Protein AF-A0A7J7RY32-F1 (afdb_monomer)

Sequence (149 aa):
MVEHCLHMFDRMVIYFFIAASYAPWLNLRELGPWASHMRWLVWIMASVGTVYVFFFHERYKLVELLCYVFMGFFPALVILSMPNTEGIWELVAGGAFYCLGTVFFKSDGKIPFAHAIWHLFVAFGAGTHYYAIWRYLYLPSTLQAKVSK

InterPro domains:
  IPR004254 AdipoR/Haemolysin-III-related [PF03006] (2-130)
  IPR004254 AdipoR/Haemolysin-III-related [PTHR20855] (3-137)

Radius of gyration: 16.8 Å; Cα contacts (8 Å, |Δi|>4): 122; chains: 1; bounding box: 50×31×43 Å

Secondary structure (DSSP, 8-state):
-HHHHHHHHHHHHHHHHHHHHHHHHHHHS---HHHHHHHHHHHHHHHHHHHHHHHHTTTTHHHHHHHHHHHHHHHHHHHHT-S--TTHHHHHHHHHHHHHHHHHHHTTTTSTTHHHHHHHHHHHHHHHHHHHHIIIIIS-HHHHHHH--

Foldseek 3Di:
DVVLVVVLVVLLVLLVVLLVLCQLLLPQDPQDPVSVVVNVVSVVLSVVLSVCSVPCVCVDVPVNVVSSVCSNPVSLVSSCPDPDCQLVVLLVVLVVLLVVLVVLVVCVVPDVCSVVSSVVSNVSSVVSSVVSCVQPRPDPPVVNVVVVD

Mean predicted aligned error: 5.56 Å

Structure (mmCIF, N/CA/C/O backbone):
data_AF-A0A7J7RY32-F1
#
_entry.id   AF-A0A7J7RY32-F1
#
loop_
_atom_site.group_PDB
_atom_site.id
_atom_site.type_symbol
_atom_site.label_atom_id
_atom_site.label_alt_id
_atom_site.label_comp_id
_atom_site.label_asym_id
_atom_site.label_entity_id
_atom_site.label_seq_id
_atom_site.pdbx_PDB_ins_code
_atom_site.Cartn_x
_atom_site.Cartn_y
_atom_site.Cartn_z
_atom_site.occupancy
_atom_site.B_iso_or_equiv
_atom_site.auth_seq_id
_atom_site.auth_comp_id
_atom_site.auth_asym_id
_atom_site.auth_atom_id
_atom_site.pdbx_PDB_model_num
ATOM 1 N N . MET A 1 1 ? -27.001 2.914 11.698 1.00 71.19 1 MET A N 1
ATOM 2 C CA . MET A 1 1 ? -26.940 2.279 10.358 1.00 71.19 1 MET A CA 1
ATOM 3 C C . MET A 1 1 ? -25.857 2.917 9.495 1.00 71.19 1 MET A C 1
ATOM 5 O O . MET A 1 1 ? -24.947 2.203 9.109 1.00 71.19 1 MET A O 1
ATOM 9 N N . VAL A 1 2 ? -25.895 4.236 9.257 1.00 82.31 2 VAL A N 1
ATOM 10 C CA . VAL A 1 2 ? -24.910 4.938 8.403 1.00 82.31 2 VAL A CA 1
ATOM 11 C C . VAL A 1 2 ? -23.469 4.806 8.910 1.00 82.31 2 VAL A C 1
ATOM 13 O O . VAL A 1 2 ? -22.600 4.416 8.140 1.00 82.31 2 VAL A O 1
ATOM 16 N N . GLU A 1 3 ? -23.220 5.043 10.201 1.00 80.00 3 GLU A N 1
ATOM 17 C CA . GLU A 1 3 ? -21.873 4.921 10.790 1.00 80.00 3 GLU A CA 1
ATOM 18 C C . GLU A 1 3 ? -21.276 3.523 10.586 1.00 80.00 3 GLU A C 1
ATOM 20 O O . GLU A 1 3 ? -20.129 3.385 10.175 1.00 80.00 3 GLU A O 1
ATOM 25 N N . HIS A 1 4 ? -22.079 2.474 10.780 1.00 80.06 4 HIS A N 1
ATOM 26 C CA . HIS A 1 4 ? -21.634 1.093 10.596 1.00 80.06 4 HIS A CA 1
ATOM 27 C C . HIS A 1 4 ? -21.231 0.798 9.144 1.00 80.06 4 HIS A C 1
ATOM 29 O O . HIS A 1 4 ? -20.208 0.160 8.905 1.00 80.06 4 HIS A O 1
ATOM 35 N N . CYS A 1 5 ? -21.985 1.322 8.171 1.00 83.00 5 CYS A N 1
ATOM 36 C CA . CYS A 1 5 ? -21.633 1.203 6.758 1.00 83.00 5 CYS A CA 1
ATOM 37 C C . CYS A 1 5 ? -20.318 1.925 6.427 1.00 83.00 5 CYS A C 1
ATOM 39 O O . CYS A 1 5 ? -19.519 1.395 5.658 1.00 83.00 5 CYS A O 1
ATOM 41 N N . LEU A 1 6 ? -20.074 3.105 7.011 1.00 86.12 6 LEU A N 1
ATOM 42 C CA . LEU A 1 6 ? -18.834 3.859 6.793 1.00 86.12 6 LEU A CA 1
ATOM 43 C C . LEU A 1 6 ? -17.618 3.131 7.373 1.00 86.12 6 LEU A C 1
ATOM 45 O O . LEU A 1 6 ? -16.609 3.003 6.687 1.00 86.12 6 LEU A O 1
ATOM 49 N N . HIS A 1 7 ? -17.736 2.581 8.583 1.00 83.44 7 HIS A N 1
ATOM 50 C CA . HIS A 1 7 ? -16.678 1.762 9.182 1.00 83.44 7 HIS A CA 1
ATOM 51 C C . HIS A 1 7 ? -16.375 0.500 8.364 1.00 83.44 7 HIS A C 1
ATOM 53 O O . HIS A 1 7 ? -15.217 0.114 8.215 1.00 83.44 7 HIS A O 1
ATOM 59 N N . MET A 1 8 ? -17.404 -0.133 7.800 1.00 85.31 8 MET A N 1
ATOM 60 C CA . MET A 1 8 ? -17.224 -1.286 6.922 1.00 85.31 8 MET A CA 1
ATOM 61 C C . MET A 1 8 ? -16.509 -0.898 5.618 1.00 85.31 8 MET A C 1
ATOM 63 O O . MET A 1 8 ? -15.581 -1.590 5.197 1.00 85.31 8 MET A O 1
ATOM 67 N N . PHE A 1 9 ? -16.912 0.209 4.990 1.00 88.31 9 PHE A N 1
ATOM 68 C CA . PHE A 1 9 ? -16.309 0.682 3.743 1.00 88.31 9 PHE A CA 1
ATOM 69 C C . PHE A 1 9 ? -14.841 1.088 3.927 1.00 88.31 9 PHE A C 1
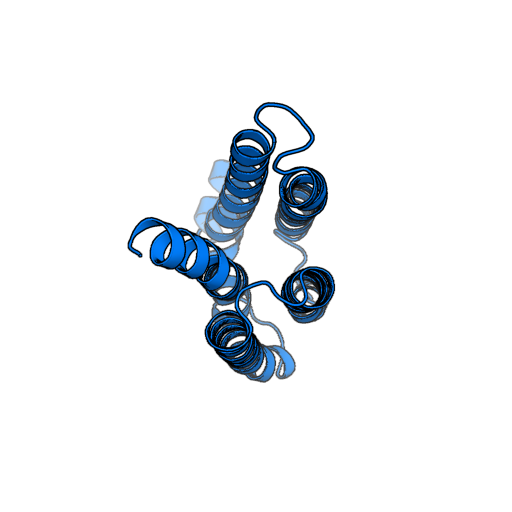ATOM 71 O O . PHE A 1 9 ? -14.002 0.729 3.101 1.00 88.31 9 PHE A O 1
ATOM 78 N N . ASP A 1 10 ? -14.519 1.755 5.038 1.00 87.69 10 ASP A N 1
ATOM 79 C CA . ASP A 1 10 ? -13.146 2.109 5.416 1.00 87.69 10 ASP A CA 1
ATOM 80 C C . ASP A 1 10 ? -12.234 0.874 5.487 1.00 87.69 10 ASP A C 1
ATOM 82 O O . ASP A 1 10 ? -11.107 0.894 5.010 1.00 87.69 10 ASP A O 1
ATOM 86 N N . ARG A 1 11 ? -12.736 -0.266 5.966 1.00 87.19 11 ARG A N 1
ATOM 87 C CA . ARG A 1 11 ? -11.956 -1.515 5.984 1.00 87.19 11 ARG A CA 1
ATOM 88 C C . ARG A 1 11 ? -11.835 -2.163 4.617 1.00 87.19 11 ARG A C 1
ATOM 90 O O . ARG A 1 11 ? -10.764 -2.625 4.231 1.00 87.19 11 ARG A O 1
ATOM 97 N N . MET A 1 12 ? -12.919 -2.170 3.846 1.00 91.50 12 MET A N 1
ATOM 98 C CA . MET A 1 12 ? -12.900 -2.710 2.486 1.00 91.50 12 MET A CA 1
ATOM 99 C C . MET A 1 12 ? -11.892 -1.986 1.596 1.00 91.50 12 MET A C 1
ATOM 101 O O . MET A 1 12 ? -11.215 -2.636 0.798 1.00 91.50 12 MET A O 1
ATOM 105 N N . VAL A 1 13 ? -11.768 -0.662 1.742 1.00 93.38 13 VAL A N 1
ATOM 106 C CA . VAL A 1 13 ? -10.867 0.137 0.908 1.00 93.38 13 VAL A CA 1
ATOM 107 C C . VAL A 1 13 ? -9.399 -0.222 1.132 1.00 93.38 13 VAL A C 1
ATOM 109 O O . VAL A 1 13 ? -8.613 -0.095 0.199 1.00 93.38 13 VAL A O 1
ATOM 112 N N . ILE A 1 14 ? -9.026 -0.754 2.303 1.00 93.19 14 ILE A N 1
ATOM 113 C CA . ILE A 1 14 ? -7.652 -1.192 2.595 1.00 93.19 14 ILE A CA 1
ATOM 114 C C . ILE A 1 14 ? -7.219 -2.300 1.625 1.00 93.19 14 ILE A C 1
ATOM 116 O O . ILE A 1 14 ? -6.111 -2.248 1.093 1.00 93.19 14 ILE A O 1
ATOM 120 N N . TYR A 1 15 ? -8.094 -3.266 1.321 1.00 93.81 15 TYR A N 1
ATOM 121 C CA . TYR A 1 15 ? -7.794 -4.326 0.350 1.00 93.81 15 TYR A CA 1
ATOM 122 C C . TYR A 1 15 ? -7.513 -3.754 -1.044 1.00 93.81 15 TYR A C 1
ATOM 124 O O . TYR A 1 15 ? -6.504 -4.081 -1.672 1.00 93.81 15 TYR A O 1
ATOM 132 N N . PHE A 1 16 ? -8.374 -2.856 -1.519 1.00 95.19 16 PHE A N 1
ATOM 133 C CA . PHE A 1 16 ? -8.191 -2.204 -2.815 1.00 95.19 16 PHE A CA 1
ATOM 134 C C . PHE A 1 16 ? -6.962 -1.299 -2.847 1.00 95.19 16 PHE A C 1
ATOM 136 O O . PHE A 1 16 ? -6.261 -1.254 -3.853 1.00 95.19 16 PHE A O 1
ATOM 143 N N . PHE A 1 17 ? -6.671 -0.618 -1.744 1.00 94.62 17 PHE A N 1
ATOM 144 C CA . PHE A 1 17 ? -5.504 0.235 -1.602 1.00 94.62 17 PHE A CA 1
ATOM 145 C C . PHE A 1 17 ? -4.204 -0.569 -1.702 1.00 94.62 17 PHE A C 1
ATOM 147 O O . PHE A 1 17 ? -3.330 -0.206 -2.484 1.00 94.62 17 PHE A O 1
ATOM 154 N N . ILE A 1 18 ? -4.104 -1.710 -1.009 1.00 94.12 18 ILE A N 1
ATOM 155 C CA . ILE A 1 18 ? -2.953 -2.618 -1.134 1.00 94.12 18 ILE A CA 1
AT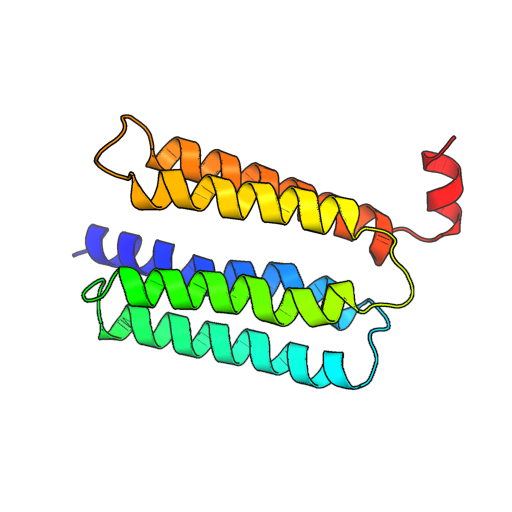OM 156 C C . ILE A 1 18 ? -2.810 -3.096 -2.587 1.00 94.12 18 ILE A C 1
ATOM 158 O O . ILE A 1 18 ? -1.712 -3.062 -3.144 1.00 94.12 18 ILE A O 1
ATOM 162 N N . ALA A 1 19 ? -3.914 -3.495 -3.230 1.00 95.69 19 ALA A N 1
ATOM 163 C CA . ALA A 1 19 ? -3.883 -3.929 -4.625 1.00 95.69 19 ALA A CA 1
ATOM 164 C C . ALA A 1 19 ? -3.394 -2.833 -5.582 1.00 95.69 19 ALA A C 1
ATOM 166 O O . ALA A 1 19 ? -2.539 -3.078 -6.439 1.00 95.69 19 ALA A O 1
ATOM 167 N N . ALA A 1 20 ? -3.911 -1.617 -5.410 1.00 94.38 20 ALA A N 1
ATOM 168 C CA . ALA A 1 20 ? -3.559 -0.462 -6.218 1.00 94.38 20 ALA A CA 1
ATOM 169 C C . ALA A 1 20 ? -2.085 -0.065 -6.054 1.00 94.38 20 ALA A C 1
ATOM 171 O O . ALA A 1 20 ? -1.443 0.260 -7.052 1.00 94.38 20 ALA A O 1
ATOM 172 N N . SER A 1 21 ? -1.517 -0.162 -4.846 1.00 93.88 21 SER A N 1
ATOM 173 C CA . SER A 1 21 ? -0.097 0.127 -4.598 1.00 93.88 21 SER A CA 1
ATOM 174 C C . SER A 1 21 ? 0.847 -0.797 -5.378 1.00 93.88 21 SER A C 1
ATOM 176 O O . SER A 1 21 ? 1.907 -0.359 -5.826 1.00 93.88 21 SER A O 1
ATOM 178 N N . TYR A 1 22 ? 0.457 -2.055 -5.617 1.00 93.19 22 TYR A N 1
ATOM 179 C CA . TYR A 1 22 ? 1.247 -3.002 -6.418 1.00 93.19 22 TYR A CA 1
ATOM 180 C C . TYR A 1 22 ? 1.019 -2.896 -7.925 1.00 93.19 22 TYR A C 1
ATOM 182 O O . TYR A 1 22 ? 1.909 -3.242 -8.703 1.00 93.19 22 TYR A O 1
ATOM 190 N N . ALA A 1 23 ? -0.148 -2.420 -8.359 1.00 93.19 23 ALA A N 1
ATOM 191 C CA . ALA A 1 23 ? -0.522 -2.368 -9.768 1.00 93.19 23 ALA A CA 1
ATOM 192 C C . ALA A 1 23 ? 0.517 -1.687 -10.690 1.00 93.19 23 ALA A C 1
ATOM 194 O O . ALA A 1 23 ? 0.851 -2.297 -11.708 1.00 93.19 23 ALA A O 1
ATOM 195 N N . PRO A 1 24 ? 1.067 -0.490 -10.398 1.00 91.94 24 PRO A N 1
ATOM 196 C CA . PRO A 1 24 ? 2.030 0.154 -11.293 1.00 91.94 24 PRO A CA 1
ATOM 197 C C . PRO A 1 24 ? 3.326 -0.649 -11.414 1.00 91.94 24 PRO A C 1
ATOM 199 O O . PRO A 1 24 ? 3.822 -0.824 -12.523 1.00 91.94 24 PRO A O 1
ATOM 202 N N . TRP A 1 25 ? 3.825 -1.214 -10.315 1.00 90.94 25 TRP A N 1
ATOM 203 C CA . TRP A 1 25 ? 5.010 -2.074 -10.325 1.00 90.94 25 TRP A CA 1
ATOM 204 C C . TRP A 1 25 ? 4.791 -3.318 -11.162 1.00 90.94 25 TRP A C 1
ATOM 206 O O . TRP A 1 25 ? 5.583 -3.616 -12.048 1.00 90.94 25 TRP A O 1
ATOM 216 N N . LEU A 1 26 ? 3.678 -4.007 -10.924 1.00 90.88 26 LEU A N 1
ATOM 217 C CA . LEU A 1 26 ? 3.365 -5.225 -11.645 1.00 90.88 26 LEU A CA 1
ATOM 218 C C . LEU A 1 26 ? 3.148 -4.964 -13.136 1.00 90.88 26 LEU A C 1
ATOM 220 O O . LEU A 1 26 ? 3.493 -5.847 -13.912 1.00 90.88 26 LEU A O 1
ATOM 224 N N . ASN A 1 27 ? 2.598 -3.806 -13.536 1.00 89.38 27 ASN A N 1
ATOM 225 C CA . ASN A 1 27 ? 2.253 -3.488 -14.928 1.00 89.38 27 ASN A CA 1
ATOM 226 C C . ASN A 1 27 ? 3.372 -2.841 -15.7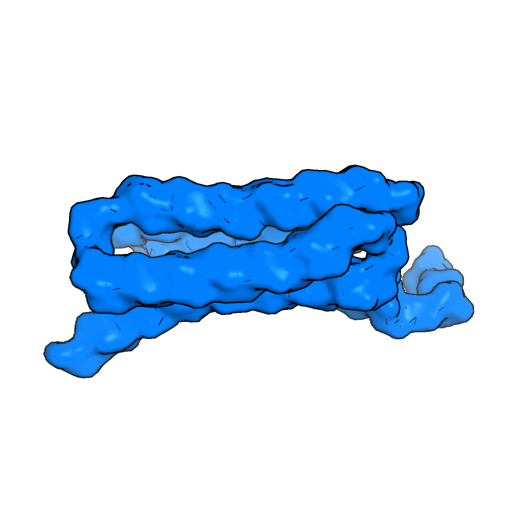46 1.00 89.38 27 ASN A C 1
ATOM 228 O O . ASN A 1 27 ? 3.540 -3.210 -16.906 1.00 89.38 27 ASN A O 1
ATOM 232 N N . LEU A 1 28 ? 4.091 -1.880 -15.169 1.00 86.94 28 LEU A N 1
ATOM 233 C CA . LEU A 1 28 ? 5.051 -1.043 -15.894 1.00 86.94 28 LEU A CA 1
ATOM 234 C C . LEU A 1 28 ? 6.484 -1.573 -15.812 1.00 86.94 28 LEU A C 1
ATOM 236 O O . LEU A 1 28 ? 7.308 -1.233 -16.656 1.00 86.94 28 LEU A O 1
ATOM 240 N N . ARG A 1 29 ? 6.806 -2.389 -14.802 1.00 84.31 29 ARG A N 1
ATOM 241 C CA . ARG A 1 29 ? 8.135 -2.985 -14.660 1.00 84.31 29 ARG A CA 1
ATOM 242 C C . ARG A 1 29 ? 8.194 -4.322 -15.392 1.00 84.31 29 ARG A C 1
ATOM 244 O O . ARG A 1 29 ? 7.265 -5.128 -15.307 1.00 84.31 29 ARG A O 1
ATOM 251 N N . GLU A 1 30 ? 9.321 -4.591 -16.046 1.00 78.62 30 GLU A N 1
ATOM 252 C CA . GLU A 1 30 ? 9.625 -5.919 -16.579 1.00 78.62 30 GLU A CA 1
ATOM 253 C C . GLU A 1 30 ? 10.000 -6.866 -15.441 1.00 78.62 30 GLU A C 1
ATOM 255 O O . GLU A 1 30 ? 11.151 -7.044 -15.047 1.00 78.62 30 GLU A O 1
ATOM 260 N N . LEU A 1 31 ? 8.961 -7.447 -14.872 1.00 73.38 31 LEU A N 1
ATOM 261 C CA . LEU A 1 31 ? 9.017 -8.549 -13.938 1.00 73.38 31 LEU A CA 1
ATOM 262 C C . 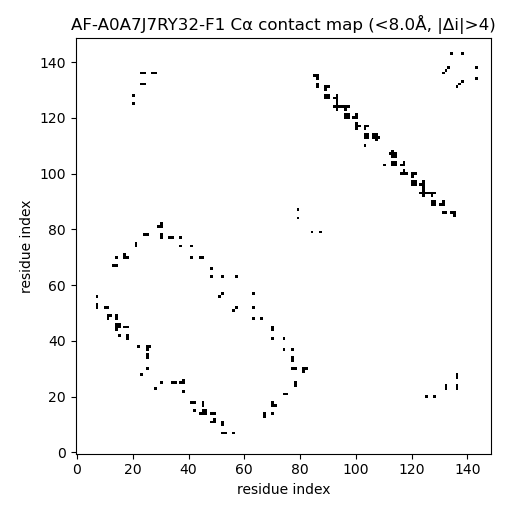LEU A 1 31 ? 8.599 -9.764 -14.769 1.00 73.38 31 LEU A C 1
ATOM 264 O O . LEU A 1 31 ? 7.608 -9.672 -15.489 1.00 73.38 31 LEU A O 1
ATOM 268 N N . GLY A 1 32 ? 9.371 -10.854 -14.751 1.00 77.75 32 GLY A N 1
ATOM 269 C CA . GLY A 1 32 ? 9.174 -12.007 -15.643 1.00 77.75 32 GLY A CA 1
ATOM 270 C C . GLY A 1 32 ? 7.767 -12.647 -15.598 1.00 77.75 32 GLY A C 1
ATOM 271 O O . GLY A 1 32 ? 6.847 -12.125 -14.972 1.00 77.75 32 GLY A O 1
ATOM 272 N N . PRO A 1 33 ? 7.562 -13.833 -16.199 1.00 80.00 33 PRO A N 1
ATOM 273 C CA . PRO A 1 33 ? 6.226 -14.425 -16.397 1.00 80.00 33 PRO A CA 1
ATOM 274 C C . PRO A 1 33 ? 5.336 -14.471 -15.139 1.00 80.00 33 PRO A C 1
ATOM 276 O O . PRO A 1 33 ? 4.123 -14.267 -15.211 1.00 80.00 33 PRO A O 1
ATOM 279 N N . TRP A 1 34 ? 5.951 -14.655 -13.968 1.00 79.56 34 TRP A N 1
ATOM 280 C CA . TRP A 1 34 ? 5.297 -14.642 -12.659 1.00 79.56 34 TRP A CA 1
ATOM 281 C C . TRP A 1 34 ? 4.529 -13.356 -12.334 1.00 79.56 34 TRP A C 1
ATOM 283 O O . TRP A 1 34 ? 3.494 -13.416 -11.670 1.00 79.56 34 TRP A O 1
ATOM 293 N N . ALA A 1 35 ? 4.973 -12.197 -12.818 1.00 82.81 35 ALA A N 1
ATOM 294 C CA . ALA A 1 35 ? 4.297 -10.937 -12.535 1.00 82.81 35 ALA A CA 1
ATOM 295 C C . ALA A 1 35 ? 2.940 -10.822 -13.222 1.00 82.81 35 ALA A C 1
ATOM 297 O O . ALA A 1 35 ? 2.022 -10.254 -12.637 1.00 82.81 35 ALA A O 1
ATOM 298 N N . SER A 1 36 ? 2.776 -11.413 -14.409 1.00 83.00 36 SER A N 1
ATOM 299 C CA . SER A 1 36 ? 1.476 -11.460 -15.089 1.00 83.00 36 SER A CA 1
ATOM 300 C C . SER A 1 36 ? 0.429 -12.192 -14.242 1.00 83.00 36 SER A C 1
ATOM 302 O O . SER A 1 36 ? -0.684 -11.698 -14.056 1.00 83.00 36 SER A O 1
ATOM 304 N N . HIS A 1 37 ? 0.803 -13.327 -13.642 1.00 89.75 37 HIS A N 1
ATOM 305 C CA . HIS A 1 37 ? -0.076 -14.052 -12.721 1.00 89.75 37 HIS A CA 1
ATOM 306 C C . HIS A 1 37 ? -0.344 -13.251 -11.444 1.00 89.75 37 HIS A C 1
ATOM 308 O O . HIS A 1 37 ? -1.482 -13.199 -10.974 1.00 89.75 37 HIS A O 1
ATOM 314 N N . MET A 1 38 ? 0.681 -12.576 -10.916 1.00 91.62 38 MET A N 1
ATOM 315 C CA . MET A 1 38 ? 0.547 -11.772 -9.704 1.00 91.62 38 MET A CA 1
ATOM 316 C C . MET A 1 38 ? -0.421 -10.595 -9.883 1.00 91.62 38 MET A C 1
ATOM 318 O O . MET A 1 38 ? -1.181 -10.306 -8.963 1.00 91.62 38 MET A O 1
ATOM 322 N N . ARG A 1 39 ? -0.459 -9.959 -11.068 1.00 91.00 39 ARG A N 1
ATOM 323 C CA . ARG A 1 39 ? -1.415 -8.876 -11.386 1.00 91.00 39 ARG A CA 1
ATOM 324 C C . ARG A 1 39 ? -2.844 -9.302 -11.068 1.00 91.00 39 ARG A C 1
ATOM 326 O O . ARG A 1 39 ? -3.531 -8.618 -10.320 1.00 91.00 39 ARG A O 1
ATOM 333 N N . TRP A 1 40 ? -3.274 -10.444 -11.597 1.00 92.12 40 TRP A N 1
ATOM 334 C CA . TRP A 1 40 ? -4.631 -10.949 -11.388 1.00 92.12 40 TRP A CA 1
ATOM 335 C C . TRP A 1 40 ? -4.854 -11.452 -9.967 1.00 92.12 40 TRP A C 1
ATOM 337 O O . TRP A 1 40 ? -5.894 -11.172 -9.372 1.00 92.12 40 TRP A O 1
ATOM 347 N N . LEU A 1 41 ? -3.867 -12.147 -9.401 1.00 93.38 41 LEU A N 1
ATOM 348 C CA . LEU A 1 41 ? -3.978 -12.703 -8.059 1.00 93.38 41 LEU A CA 1
ATOM 349 C C . LEU A 1 41 ? -4.219 -11.617 -7.006 1.00 93.38 41 LEU A C 1
ATOM 351 O O . LEU A 1 41 ? -5.045 -11.804 -6.118 1.00 93.38 41 LEU A O 1
ATOM 355 N N . VAL A 1 42 ? -3.549 -10.470 -7.123 1.00 94.81 42 VAL A N 1
ATOM 356 C CA . VAL A 1 42 ? -3.714 -9.347 -6.194 1.00 94.81 42 VAL A CA 1
ATOM 357 C C . VAL A 1 42 ? -5.148 -8.816 -6.188 1.00 94.81 42 VAL A C 1
ATOM 359 O O . VAL A 1 42 ? -5.724 -8.632 -5.118 1.00 94.81 42 VAL A O 1
ATOM 362 N N . TRP A 1 43 ? -5.769 -8.639 -7.354 1.00 95.19 43 TRP A 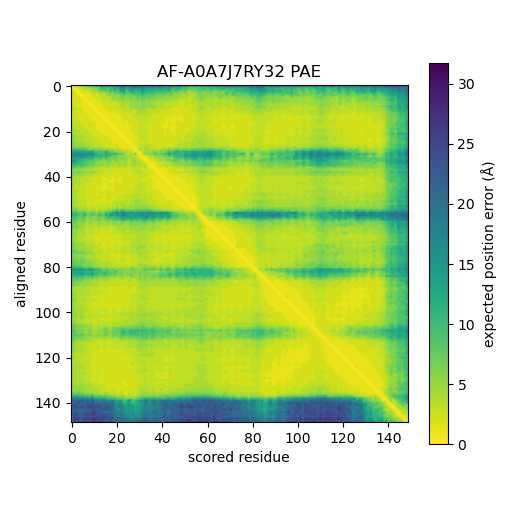N 1
ATOM 363 C CA . TRP A 1 43 ? -7.162 -8.183 -7.437 1.00 95.19 43 TRP A CA 1
ATOM 364 C C . TRP A 1 43 ? -8.168 -9.240 -6.966 1.00 95.19 43 TRP A C 1
ATOM 366 O O . TRP A 1 43 ? -9.188 -8.894 -6.366 1.00 95.19 43 TRP A O 1
ATOM 376 N N . ILE A 1 44 ? -7.871 -10.526 -7.171 1.00 95.00 44 ILE A N 1
ATOM 377 C CA . ILE A 1 44 ? -8.674 -11.625 -6.617 1.00 95.00 44 ILE A CA 1
ATOM 378 C C . ILE A 1 44 ? -8.596 -11.616 -5.087 1.00 95.00 44 ILE A C 1
ATOM 380 O O . ILE A 1 44 ? -9.635 -11.647 -4.432 1.00 95.00 44 ILE A O 1
ATOM 384 N N . MET A 1 45 ? -7.394 -11.510 -4.510 1.00 93.50 45 MET A N 1
ATOM 385 C CA . MET A 1 45 ? -7.211 -11.393 -3.059 1.00 93.50 45 MET A CA 1
ATOM 386 C C . MET A 1 45 ? -7.957 -10.179 -2.497 1.00 93.50 45 MET A C 1
ATOM 388 O O . MET A 1 45 ? -8.625 -10.308 -1.472 1.00 93.50 45 MET A O 1
ATOM 392 N N . ALA A 1 46 ? -7.909 -9.038 -3.197 1.00 95.00 46 ALA A N 1
ATOM 393 C CA . ALA A 1 46 ? -8.650 -7.839 -2.814 1.00 95.00 46 ALA A CA 1
ATOM 394 C C . ALA A 1 46 ? -10.157 -8.115 -2.742 1.00 95.00 46 ALA A C 1
ATOM 396 O O . ALA A 1 46 ? -10.795 -7.867 -1.724 1.00 95.00 46 ALA A O 1
ATOM 397 N N . SER A 1 47 ? -10.700 -8.707 -3.809 1.00 95.25 47 SER A N 1
ATOM 398 C CA . SER A 1 47 ? -12.126 -9.015 -3.938 1.00 95.25 47 SER A CA 1
ATOM 399 C C . SER A 1 47 ? -12.591 -10.002 -2.866 1.00 95.25 47 SER A C 1
ATOM 401 O O . SER A 1 47 ? -13.620 -9.789 -2.229 1.00 95.25 47 SER A O 1
ATOM 403 N N . VAL A 1 48 ? -11.812 -11.059 -2.616 1.00 93.50 48 VAL A N 1
ATOM 404 C CA . VAL A 1 48 ? -12.092 -12.044 -1.560 1.00 93.50 48 VAL A CA 1
ATOM 405 C C . VAL A 1 48 ? -12.060 -11.388 -0.178 1.00 93.50 48 VAL A C 1
ATOM 407 O O . VAL A 1 48 ? -12.955 -11.633 0.630 1.00 93.50 48 VAL A O 1
ATOM 410 N N . GLY A 1 49 ? -11.079 -10.523 0.088 1.00 91.00 49 GLY A N 1
ATOM 411 C CA . GLY A 1 49 ? -10.985 -9.762 1.335 1.00 91.00 49 GLY A CA 1
ATOM 412 C C . GLY A 1 49 ? -12.182 -8.835 1.559 1.00 91.00 49 GLY A C 1
ATOM 413 O O . GLY A 1 49 ? -12.783 -8.840 2.633 1.00 91.00 49 GLY A O 1
ATOM 414 N N . THR A 1 50 ? -12.604 -8.105 0.525 1.00 91.88 50 THR A N 1
ATOM 415 C CA . THR A 1 50 ? -13.809 -7.264 0.561 1.00 91.88 50 THR A CA 1
ATOM 416 C C . THR A 1 50 ? -15.065 -8.081 0.860 1.00 91.88 50 THR A C 1
ATOM 418 O O . THR A 1 50 ? -15.850 -7.708 1.731 1.00 91.88 50 THR A O 1
ATOM 421 N N . VAL A 1 51 ? -15.242 -9.221 0.184 1.00 91.88 51 VAL A N 1
ATOM 422 C CA . VAL A 1 51 ? -16.363 -10.141 0.423 1.00 91.88 51 VAL A CA 1
ATOM 423 C C . VAL A 1 51 ? -16.343 -10.669 1.860 1.00 91.88 51 VAL A C 1
ATOM 425 O O . VAL A 1 51 ? -17.383 -10.724 2.516 1.00 91.88 51 VAL A O 1
ATOM 428 N N . TYR A 1 52 ? -15.163 -11.001 2.386 1.00 89.50 52 TYR A N 1
ATOM 429 C CA . TYR A 1 52 ? -15.003 -11.422 3.774 1.00 89.50 52 TYR A CA 1
ATOM 430 C C . TYR A 1 52 ? -15.456 -10.335 4.763 1.00 89.50 52 TYR A C 1
ATOM 432 O O . TYR A 1 52 ? -16.244 -10.626 5.664 1.00 89.50 52 TYR A O 1
ATOM 440 N N . VAL A 1 53 ? -15.032 -9.079 4.578 1.00 87.38 53 VAL A N 1
ATOM 441 C CA . VAL A 1 53 ? -15.469 -7.963 5.437 1.00 87.38 53 VAL A CA 1
ATOM 442 C C . VAL A 1 53 ? -16.983 -7.759 5.347 1.00 87.38 53 VAL A C 1
ATOM 444 O O . VAL A 1 53 ? -17.628 -7.587 6.382 1.00 87.38 53 VAL A O 1
ATOM 447 N N . PHE A 1 54 ? -17.559 -7.864 4.144 1.00 87.38 54 PHE A N 1
ATOM 448 C CA . PHE A 1 54 ? -19.001 -7.725 3.923 1.00 87.38 54 PHE A CA 1
ATOM 449 C C . PHE A 1 54 ? -19.824 -8.781 4.673 1.00 87.38 54 PHE A C 1
ATOM 451 O O . PHE A 1 54 ? -20.859 -8.463 5.250 1.00 87.38 54 PHE A O 1
ATOM 458 N N . PHE A 1 55 ? -19.391 -10.044 4.692 1.00 87.38 55 PHE A N 1
ATOM 459 C CA . PHE A 1 55 ? -20.164 -11.113 5.336 1.00 87.38 55 PHE A CA 1
ATOM 460 C C . PHE A 1 55 ? -19.894 -11.249 6.834 1.00 87.38 55 PHE A C 1
ATOM 462 O O . PHE A 1 55 ? -20.818 -11.522 7.600 1.00 87.38 55 PHE A O 1
ATOM 469 N N . PHE A 1 56 ? -18.647 -11.070 7.270 1.00 83.56 56 PHE A N 1
ATOM 470 C CA . PHE A 1 56 ? -18.241 -11.400 8.636 1.00 83.56 56 PHE A CA 1
ATOM 471 C C . PHE A 1 56 ? -18.133 -10.197 9.574 1.00 83.56 56 PHE A C 1
ATOM 473 O O . PHE A 1 56 ? -17.887 -10.431 10.753 1.00 83.56 56 PHE A O 1
ATOM 480 N N . HIS A 1 57 ? -18.335 -8.958 9.099 1.00 73.75 57 HIS A N 1
ATOM 481 C CA . HIS A 1 57 ? -18.524 -7.744 9.915 1.00 73.75 57 HIS A CA 1
ATOM 482 C C . HIS A 1 57 ? -17.679 -7.723 11.206 1.00 73.75 57 HIS A C 1
ATOM 484 O O . HIS A 1 57 ? -18.186 -7.816 12.323 1.00 73.75 57 HIS A O 1
ATOM 490 N N . GLU A 1 58 ? -16.355 -7.659 11.044 1.00 69.94 58 GLU A N 1
ATOM 491 C CA . GLU A 1 58 ? -15.357 -7.596 12.127 1.00 69.94 58 GLU A CA 1
ATOM 492 C C . GLU A 1 58 ? -15.314 -8.770 13.124 1.00 69.94 58 GLU A C 1
ATOM 494 O O . GLU A 1 58 ? -14.572 -8.708 14.110 1.00 69.94 58 GLU A O 1
ATOM 499 N N . ARG A 1 59 ? -16.069 -9.850 12.899 1.00 76.44 59 ARG A N 1
ATOM 500 C CA . ARG A 1 59 ? -16.190 -10.960 13.856 1.00 76.44 59 ARG A CA 1
ATOM 501 C C . ARG A 1 59 ? -14.845 -11.604 14.192 1.00 76.44 59 ARG A C 1
ATOM 503 O O . ARG A 1 59 ? -14.625 -11.980 15.342 1.00 76.44 59 ARG A O 1
ATOM 510 N N . TYR A 1 60 ? -13.928 -11.685 13.223 1.00 83.81 60 TYR A N 1
ATOM 511 C CA . TYR A 1 60 ? -12.575 -12.212 13.427 1.00 83.81 60 TYR A CA 1
ATOM 512 C C . TYR A 1 60 ? -11.501 -11.198 13.013 1.00 83.81 60 TYR A C 1
ATOM 514 O O . TYR A 1 60 ? -10.878 -11.308 11.956 1.00 83.81 60 TYR A O 1
ATOM 522 N N . LYS A 1 61 ? -11.240 -10.227 13.898 1.00 81.88 61 LYS A N 1
ATOM 523 C CA . LYS A 1 61 ? -10.236 -9.160 13.704 1.00 81.88 61 LYS A CA 1
ATOM 524 C C . LYS A 1 61 ? -8.818 -9.680 13.419 1.00 81.88 61 LYS A C 1
ATOM 526 O O . LYS A 1 61 ? -8.052 -9.031 12.716 1.00 81.88 61 LYS A O 1
ATOM 531 N N . LEU A 1 62 ? -8.452 -10.852 13.955 1.00 84.25 62 LEU A N 1
ATOM 532 C CA . LEU A 1 62 ? -7.143 -11.466 13.691 1.00 84.25 62 LEU A CA 1
ATOM 533 C C . LEU A 1 62 ? -7.034 -11.996 12.256 1.00 84.25 62 LEU A C 1
ATOM 535 O O . LEU A 1 62 ? -5.999 -11.816 11.628 1.00 84.25 62 LEU A O 1
ATOM 539 N N . VAL A 1 63 ? -8.094 -12.626 11.742 1.00 86.06 63 VAL A N 1
ATOM 540 C CA . VAL A 1 63 ? -8.128 -13.148 10.367 1.00 86.06 63 VAL A CA 1
ATOM 541 C C . VAL A 1 63 ? -8.030 -11.995 9.375 1.00 86.06 63 VAL A C 1
ATOM 543 O O . VAL A 1 63 ? -7.232 -12.057 8.451 1.00 86.06 63 VAL A O 1
ATOM 546 N N . GLU A 1 64 ? -8.764 -10.910 9.628 1.00 85.56 64 GLU A N 1
ATOM 547 C CA . GLU A 1 64 ? -8.716 -9.689 8.818 1.00 85.56 64 GLU A CA 1
ATOM 548 C C . GLU A 1 64 ? -7.282 -9.131 8.724 1.00 85.56 64 GLU A C 1
ATOM 550 O O . GLU A 1 64 ? -6.759 -8.925 7.629 1.00 85.56 64 GLU A O 1
ATOM 555 N N . LEU A 1 65 ? -6.602 -9.000 9.871 1.00 86.94 65 LEU A N 1
ATOM 556 C CA . LEU A 1 65 ? -5.209 -8.554 9.933 1.00 86.94 65 LEU A CA 1
ATOM 557 C C . LEU A 1 65 ? -4.258 -9.493 9.177 1.00 86.94 65 LEU A C 1
ATOM 559 O O . LEU A 1 65 ? -3.385 -9.022 8.451 1.00 86.94 65 LEU A O 1
ATOM 563 N N . LEU A 1 66 ? -4.418 -10.811 9.331 1.00 89.81 66 LEU A N 1
ATOM 564 C CA . LEU A 1 66 ? -3.605 -11.792 8.609 1.00 89.81 66 LEU A CA 1
ATOM 565 C C . LEU A 1 66 ? -3.814 -11.689 7.096 1.00 89.81 66 LEU A C 1
ATOM 567 O O . LEU A 1 66 ? -2.840 -11.750 6.353 1.00 89.81 66 LEU A O 1
ATOM 571 N N . CYS A 1 67 ? -5.050 -11.475 6.640 1.00 90.38 67 CYS A N 1
ATOM 572 C CA . CYS A 1 67 ? -5.345 -11.244 5.230 1.00 90.38 67 CYS A CA 1
ATOM 573 C C . CYS A 1 67 ? -4.660 -9.973 4.705 1.00 90.38 67 CYS A C 1
ATOM 575 O O . CYS A 1 67 ? -4.059 -10.029 3.634 1.00 90.38 67 CYS A O 1
ATOM 577 N N . TYR A 1 68 ? -4.684 -8.861 5.452 1.00 90.31 68 TYR A N 1
ATOM 578 C CA . TYR A 1 68 ? -3.971 -7.635 5.065 1.00 90.31 68 TYR A CA 1
ATOM 579 C C . TYR A 1 68 ? -2.461 -7.855 4.954 1.00 90.31 68 TYR A C 1
ATOM 581 O O . TYR A 1 68 ? -1.852 -7.495 3.948 1.00 90.31 68 TYR A O 1
ATOM 589 N N . VAL A 1 69 ? -1.856 -8.488 5.963 1.00 89.50 69 VAL A N 1
ATOM 590 C CA . VAL A 1 69 ? -0.412 -8.761 5.982 1.00 89.50 69 VAL A CA 1
ATOM 591 C C . VAL A 1 69 ? -0.024 -9.712 4.853 1.00 89.50 69 VAL A C 1
ATOM 593 O O . VAL A 1 69 ? 0.962 -9.467 4.164 1.00 89.50 69 VAL A O 1
ATOM 596 N N . PHE A 1 70 ? -0.807 -10.766 4.618 1.00 92.31 70 PHE A N 1
ATOM 597 C CA . PHE A 1 70 ? -0.561 -11.710 3.531 1.00 92.31 70 PHE A CA 1
ATOM 598 C C . PHE A 1 70 ? -0.626 -11.022 2.164 1.00 92.31 70 PHE A C 1
ATOM 600 O O . PHE A 1 70 ? 0.271 -11.193 1.338 1.00 92.31 70 PHE A O 1
ATOM 607 N N . MET A 1 71 ? -1.646 -10.190 1.951 1.00 92.69 71 MET A N 1
ATOM 608 C CA . MET A 1 71 ? -1.829 -9.446 0.710 1.00 92.69 71 MET A CA 1
ATOM 609 C C . MET A 1 71 ? -0.748 -8.377 0.489 1.00 92.69 71 MET A C 1
ATOM 611 O O . MET A 1 71 ? -0.409 -8.094 -0.656 1.00 92.69 71 MET A O 1
ATOM 615 N N . GLY A 1 72 ? -0.177 -7.814 1.557 1.00 89.94 72 GLY A N 1
ATOM 616 C CA . GLY A 1 72 ? 1.002 -6.948 1.474 1.00 89.94 72 GLY A CA 1
ATOM 617 C C . GLY A 1 72 ? 2.300 -7.724 1.217 1.00 89.94 72 GLY A C 1
ATOM 618 O O . GLY A 1 72 ? 3.146 -7.321 0.430 1.00 89.94 72 GLY A O 1
ATOM 619 N N . PHE A 1 73 ? 2.492 -8.878 1.845 1.00 90.12 73 PHE A N 1
ATOM 620 C CA . PHE A 1 73 ? 3.774 -9.574 1.760 1.00 90.12 73 PHE A CA 1
ATOM 621 C C . PHE A 1 73 ? 3.946 -10.357 0.453 1.00 90.12 73 PHE A C 1
ATOM 623 O O . PHE A 1 73 ? 5.012 -10.328 -0.161 1.00 90.12 73 PHE A O 1
ATOM 630 N N . PHE A 1 74 ? 2.901 -11.049 -0.001 1.00 89.31 74 PHE A N 1
ATOM 631 C CA . PHE A 1 74 ? 3.012 -11.987 -1.117 1.00 89.31 74 PHE A CA 1
ATOM 632 C C . PHE A 1 74 ? 3.404 -11.324 -2.456 1.00 89.31 74 PHE A C 1
ATOM 634 O O . PHE A 1 74 ? 4.356 -11.788 -3.089 1.00 89.31 74 PHE A O 1
ATOM 641 N N . PRO A 1 75 ? 2.781 -10.210 -2.888 1.00 88.38 75 PRO A N 1
ATOM 642 C CA . PRO A 1 75 ? 3.172 -9.522 -4.122 1.00 88.38 75 PRO A CA 1
ATOM 643 C C . PRO A 1 75 ? 4.534 -8.833 -3.998 1.00 88.38 75 PRO A C 1
ATOM 645 O O . PRO A 1 75 ? 5.262 -8.722 -4.987 1.00 88.38 75 PRO A O 1
ATOM 648 N N . ALA A 1 76 ? 4.909 -8.414 -2.783 1.00 89.00 76 ALA A N 1
ATOM 649 C CA . ALA A 1 76 ? 6.210 -7.814 -2.524 1.00 89.00 76 ALA A CA 1
ATOM 650 C C . ALA A 1 76 ? 7.359 -8.786 -2.836 1.00 89.00 76 ALA A C 1
ATOM 652 O O . ALA A 1 76 ? 8.370 -8.348 -3.372 1.00 89.00 76 ALA A O 1
ATOM 653 N N . LEU A 1 77 ? 7.198 -10.097 -2.605 1.00 88.75 77 LEU A N 1
ATOM 654 C CA . LEU A 1 77 ? 8.219 -11.098 -2.956 1.00 88.75 77 LEU A CA 1
ATOM 655 C C . LEU A 1 77 ? 8.551 -11.104 -4.455 1.00 88.75 77 LEU A C 1
ATOM 657 O O . LEU A 1 77 ? 9.719 -11.189 -4.827 1.00 88.75 77 LEU A O 1
ATOM 661 N N . VAL A 1 78 ? 7.540 -10.963 -5.318 1.00 88.31 78 VAL A N 1
ATOM 662 C CA . VAL A 1 78 ? 7.754 -10.888 -6.772 1.00 88.31 78 VAL A CA 1
ATOM 663 C C . VAL A 1 78 ? 8.492 -9.607 -7.145 1.00 88.31 78 VAL A C 1
ATOM 665 O O . VAL A 1 78 ? 9.422 -9.654 -7.946 1.00 88.31 78 VAL A O 1
ATOM 668 N N . ILE A 1 79 ? 8.139 -8.478 -6.532 1.00 86.12 79 ILE A N 1
ATOM 669 C CA . ILE A 1 79 ? 8.807 -7.198 -6.794 1.00 86.12 79 ILE A CA 1
ATOM 670 C C . ILE A 1 79 ? 10.253 -7.214 -6.290 1.00 86.12 79 ILE A C 1
ATOM 672 O O . ILE A 1 79 ? 11.141 -6.740 -6.985 1.00 86.12 79 ILE A O 1
ATOM 676 N N . LEU A 1 80 ? 10.522 -7.805 -5.126 1.00 85.19 80 LEU A N 1
ATOM 677 C CA . LEU A 1 80 ? 11.878 -7.923 -4.581 1.00 85.19 80 LEU A CA 1
ATOM 678 C C . LEU A 1 80 ? 12.772 -8.867 -5.397 1.00 85.19 80 LEU A C 1
ATOM 680 O O . LEU A 1 80 ? 13.990 -8.739 -5.345 1.00 85.19 80 LEU A O 1
ATOM 684 N N . SER A 1 81 ? 12.185 -9.781 -6.174 1.00 83.38 81 SER A N 1
ATOM 685 C CA . SER A 1 81 ? 12.923 -10.680 -7.073 1.00 83.38 81 SER A CA 1
ATOM 686 C C . SER A 1 81 ? 13.332 -10.041 -8.408 1.00 83.38 81 SER A C 1
ATOM 688 O O . SER A 1 81 ? 13.848 -10.727 -9.291 1.00 83.38 81 SER A O 1
ATOM 690 N N . MET A 1 82 ? 13.080 -8.742 -8.594 1.00 80.19 82 MET A N 1
ATOM 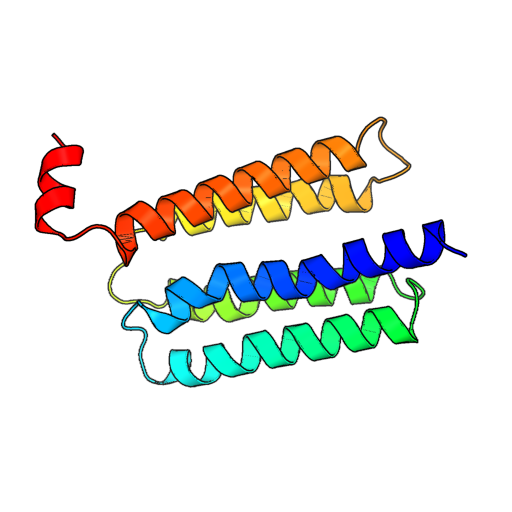691 C CA . MET A 1 82 ? 13.317 -8.078 -9.869 1.00 80.19 82 MET A CA 1
ATOM 692 C C . MET A 1 82 ? 14.805 -7.834 -10.155 1.00 80.19 82 MET A C 1
ATOM 694 O O . MET A 1 82 ? 15.557 -7.486 -9.246 1.00 80.19 82 MET A O 1
ATOM 698 N N . PRO A 1 83 ? 15.237 -7.940 -11.424 1.00 76.69 83 PRO A N 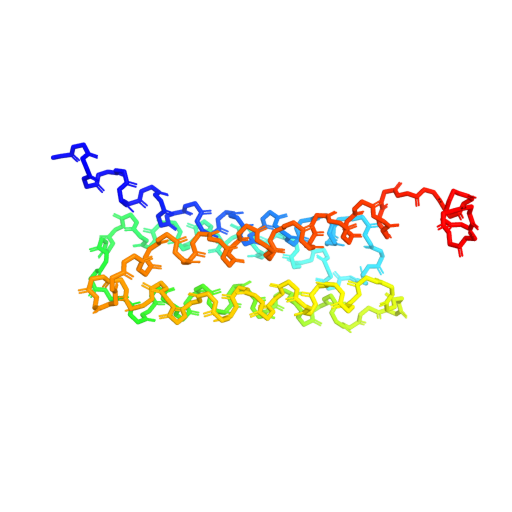1
ATOM 699 C CA . PRO A 1 83 ? 16.640 -7.754 -11.787 1.00 76.69 83 PRO A CA 1
ATOM 700 C C . PRO A 1 83 ? 17.124 -6.307 -11.604 1.00 76.69 83 PRO A C 1
ATOM 702 O O . PRO A 1 83 ? 18.290 -6.087 -11.293 1.00 76.69 83 PRO A O 1
ATOM 705 N N . ASN A 1 84 ? 16.243 -5.315 -11.775 1.00 81.25 84 ASN A N 1
ATOM 706 C CA . ASN A 1 84 ? 16.572 -3.907 -11.553 1.00 81.25 84 ASN A CA 1
ATOM 707 C C . ASN A 1 84 ? 16.060 -3.446 -10.182 1.00 81.25 84 ASN A C 1
ATOM 709 O O . ASN A 1 84 ? 14.861 -3.225 -10.012 1.00 81.25 84 ASN A O 1
ATOM 713 N N . THR A 1 85 ? 16.977 -3.231 -9.242 1.00 84.62 85 THR A N 1
ATOM 714 C CA . THR A 1 85 ? 16.680 -2.896 -7.844 1.00 84.62 85 THR A CA 1
ATOM 715 C C . THR A 1 85 ? 16.331 -1.425 -7.587 1.00 84.62 85 THR A C 1
ATOM 717 O O . THR A 1 85 ? 16.125 -1.043 -6.435 1.00 84.62 85 THR A O 1
ATOM 720 N N . GLU A 1 86 ? 16.263 -0.578 -8.618 1.00 88.06 86 GLU A N 1
ATOM 721 C CA . GLU A 1 86 ? 15.857 0.821 -8.453 1.00 88.06 86 GLU A CA 1
ATOM 722 C C . GLU A 1 86 ? 14.439 0.932 -7.874 1.00 88.06 86 GLU A C 1
ATOM 724 O O . GLU A 1 86 ? 13.507 0.270 -8.338 1.00 88.06 86 GLU A O 1
ATOM 729 N N . GLY A 1 87 ? 14.282 1.774 -6.849 1.00 88.44 87 GLY A N 1
ATOM 730 C CA . GLY A 1 87 ? 13.016 1.985 -6.149 1.00 88.44 87 GLY A CA 1
ATOM 731 C C . GLY A 1 87 ? 12.665 0.944 -5.079 1.00 88.44 87 GLY A C 1
ATOM 732 O O . GLY A 1 87 ? 11.679 1.128 -4.364 1.00 88.44 87 GLY A O 1
ATOM 733 N N . ILE A 1 88 ? 13.460 -0.128 -4.919 1.00 90.56 88 ILE A N 1
ATOM 734 C CA . ILE A 1 88 ? 13.246 -1.122 -3.847 1.00 90.56 88 ILE A CA 1
ATOM 735 C C . ILE A 1 88 ? 13.378 -0.481 -2.471 1.00 90.56 88 ILE A C 1
ATOM 737 O O . ILE A 1 88 ? 12.616 -0.817 -1.568 1.00 90.56 88 ILE A O 1
ATOM 741 N N . TRP A 1 89 ? 14.332 0.430 -2.288 1.00 92.19 89 TRP A N 1
ATOM 742 C CA . TRP A 1 89 ? 14.569 1.017 -0.974 1.00 92.19 89 TRP A CA 1
ATOM 743 C C . TRP A 1 89 ? 13.376 1.852 -0.503 1.00 92.19 89 TRP A C 1
ATOM 745 O O . TRP A 1 89 ? 12.939 1.730 0.638 1.00 92.19 89 TRP A O 1
ATOM 755 N N . GLU A 1 90 ? 12.780 2.628 -1.402 1.00 94.25 90 GLU A N 1
ATOM 756 C CA . GLU A 1 90 ? 11.573 3.407 -1.154 1.00 94.25 90 GLU A CA 1
ATOM 757 C C . GLU A 1 90 ? 10.351 2.508 -0.928 1.00 94.25 90 GLU A C 1
ATOM 759 O O . GLU A 1 90 ? 9.541 2.775 -0.039 1.00 94.25 90 GLU A O 1
ATOM 764 N N . LEU A 1 91 ? 10.237 1.401 -1.670 1.00 93.06 91 LEU A N 1
ATOM 765 C CA . LEU A 1 91 ? 9.211 0.381 -1.436 1.00 93.06 91 LEU A CA 1
ATOM 766 C C . LEU A 1 91 ? 9.322 -0.233 -0.036 1.00 93.06 91 LEU A C 1
ATOM 768 O O . LEU A 1 91 ? 8.309 -0.352 0.656 1.00 93.06 91 LEU A O 1
ATOM 772 N N . VAL A 1 92 ? 10.539 -0.597 0.386 1.00 93.56 92 VAL A N 1
ATOM 773 C CA . VAL A 1 92 ? 10.826 -1.160 1.714 1.00 93.56 92 VAL A CA 1
ATOM 774 C C . VAL A 1 92 ? 10.554 -0.128 2.804 1.00 93.56 92 VAL A C 1
ATOM 776 O O . VAL A 1 92 ? 9.887 -0.452 3.784 1.00 93.56 92 VAL A O 1
ATOM 779 N N . ALA A 1 93 ? 10.993 1.120 2.624 1.00 95.69 93 ALA A N 1
ATOM 780 C CA . ALA A 1 93 ? 10.728 2.204 3.565 1.00 95.69 93 ALA A CA 1
ATOM 781 C C . ALA A 1 93 ? 9.219 2.467 3.716 1.00 95.69 93 ALA A C 1
ATOM 783 O O . ALA A 1 93 ? 8.707 2.503 4.834 1.00 95.69 93 ALA A O 1
ATOM 784 N N . GLY A 1 94 ? 8.478 2.566 2.607 1.00 95.25 94 GLY A N 1
ATOM 785 C CA . GLY A 1 94 ? 7.021 2.713 2.639 1.00 95.25 94 GLY A CA 1
ATOM 786 C C . GLY A 1 94 ? 6.313 1.500 3.253 1.00 95.25 94 GLY A C 1
ATOM 787 O O . GLY A 1 94 ? 5.393 1.657 4.053 1.00 95.25 94 GLY A O 1
ATOM 788 N N . GLY A 1 95 ? 6.797 0.289 2.959 1.00 93.69 95 GLY A N 1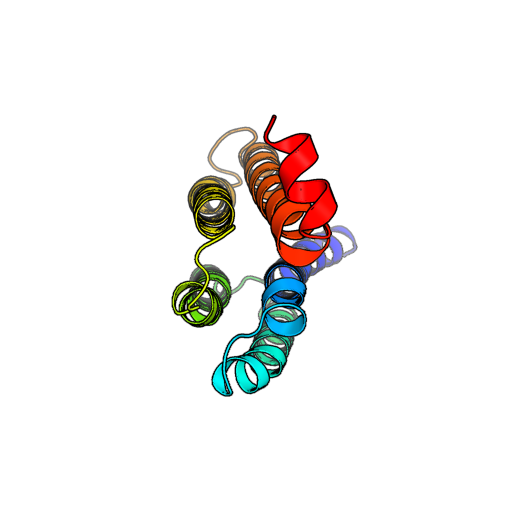
ATOM 789 C CA . GLY A 1 95 ? 6.328 -0.950 3.582 1.00 93.69 95 GLY A CA 1
ATOM 790 C C . GLY A 1 95 ? 6.543 -0.963 5.097 1.00 93.69 95 GLY A C 1
ATOM 791 O O . GLY A 1 95 ? 5.650 -1.360 5.842 1.00 93.69 95 GLY A O 1
ATOM 792 N N . ALA A 1 96 ? 7.684 -0.458 5.572 1.00 95.00 96 ALA A N 1
ATOM 793 C CA . ALA A 1 96 ? 7.962 -0.312 6.996 1.00 95.00 96 ALA A CA 1
ATOM 794 C C . ALA A 1 96 ? 6.993 0.675 7.666 1.00 95.00 96 ALA A C 1
ATOM 796 O O . ALA A 1 96 ? 6.481 0.369 8.743 1.00 95.00 96 ALA A O 1
ATOM 797 N N . PHE A 1 97 ? 6.672 1.806 7.023 1.00 96.69 97 PHE A N 1
ATOM 798 C CA . PHE A 1 97 ? 5.643 2.725 7.523 1.00 96.69 97 PHE A CA 1
ATOM 799 C C . PHE A 1 97 ? 4.274 2.045 7.640 1.00 96.69 97 PHE A C 1
ATOM 801 O O . PHE A 1 97 ? 3.628 2.186 8.678 1.00 96.69 97 PHE A O 1
ATOM 808 N N . TYR A 1 98 ? 3.854 1.253 6.645 1.00 94.69 98 TYR A N 1
ATOM 809 C CA . TYR A 1 98 ? 2.610 0.482 6.746 1.00 94.69 98 TYR A CA 1
ATOM 810 C C . TYR A 1 98 ? 2.641 -0.512 7.910 1.00 94.69 98 TYR A C 1
ATOM 812 O O . TYR A 1 98 ? 1.721 -0.519 8.727 1.00 94.69 98 TYR A O 1
ATOM 820 N N . CYS A 1 99 ? 3.711 -1.303 8.038 1.00 92.81 99 CYS A N 1
ATOM 821 C CA . CYS A 1 99 ? 3.870 -2.268 9.126 1.00 92.81 99 CYS A CA 1
ATOM 822 C C . CYS A 1 99 ? 3.823 -1.596 10.505 1.00 92.81 99 CYS A C 1
ATOM 824 O O . CYS A 1 99 ? 3.073 -2.041 11.373 1.00 92.81 99 CYS A O 1
ATOM 826 N N . LEU A 1 100 ? 4.566 -0.503 10.705 1.00 94.50 100 LEU A N 1
ATOM 827 C CA . LEU A 1 100 ? 4.549 0.264 11.955 1.00 94.50 100 LEU A CA 1
ATOM 828 C C . LEU A 1 100 ? 3.167 0.850 12.235 1.00 94.50 100 LEU A C 1
ATOM 830 O O . LEU A 1 100 ? 2.676 0.773 13.362 1.00 94.50 100 LEU A O 1
ATOM 834 N N . GLY A 1 101 ? 2.501 1.361 11.202 1.00 93.62 101 GLY A N 1
ATOM 835 C CA . GLY A 1 101 ? 1.138 1.843 11.309 1.00 93.62 101 GLY A CA 1
ATOM 836 C C . GLY A 1 101 ? 0.178 0.781 11.860 1.00 93.62 101 GLY A C 1
ATOM 837 O O . GLY A 1 101 ? -0.677 1.115 12.681 1.00 93.62 101 GLY A O 1
ATOM 838 N N . THR A 1 102 ? 0.324 -0.498 11.476 1.00 91.31 102 THR A N 1
ATOM 839 C CA . THR A 1 102 ? -0.624 -1.548 11.905 1.00 91.31 102 THR A CA 1
ATOM 840 C C . THR A 1 102 ? -0.683 -1.707 13.428 1.00 91.31 102 THR A C 1
ATOM 842 O O . THR A 1 102 ? -1.712 -2.111 13.976 1.00 91.31 102 THR A O 1
ATOM 845 N N . VAL A 1 103 ? 0.391 -1.329 14.132 1.00 92.50 103 VAL A N 1
ATOM 846 C CA . VAL A 1 103 ? 0.434 -1.288 15.598 1.00 92.50 103 VAL A CA 1
ATOM 847 C C . VAL A 1 103 ? -0.568 -0.265 16.137 1.00 92.50 103 VAL A C 1
ATOM 849 O O . VAL A 1 103 ? -1.314 -0.576 17.068 1.00 92.50 103 VAL A O 1
ATOM 852 N N . PHE A 1 104 ? -0.640 0.922 15.531 1.00 93.25 104 PHE A N 1
ATOM 853 C CA . PHE A 1 104 ? -1.597 1.970 15.892 1.00 93.25 104 PHE A CA 1
ATOM 854 C C . PHE A 1 104 ? -3.019 1.618 15.455 1.00 93.25 104 PHE A C 1
ATOM 856 O O . PHE A 1 104 ? -3.937 1.786 16.251 1.00 93.25 104 PHE A O 1
ATOM 863 N N . PHE A 1 105 ? -3.188 1.014 14.274 1.00 89.94 105 PHE A N 1
ATOM 864 C CA . PHE A 1 105 ? -4.479 0.479 13.821 1.00 89.94 105 PHE A CA 1
ATOM 865 C C . PHE A 1 105 ? -5.084 -0.499 14.839 1.00 89.94 105 PHE A C 1
ATOM 867 O O . PHE A 1 105 ? -6.238 -0.377 15.237 1.00 89.94 105 PHE A O 1
ATOM 874 N N . LYS A 1 106 ? -4.285 -1.450 15.339 1.00 88.50 106 LYS A N 1
ATOM 875 C CA . LYS A 1 106 ? -4.731 -2.423 16.352 1.00 88.50 106 LYS A CA 1
ATOM 876 C C . LYS A 1 106 ? -4.907 -1.811 17.746 1.00 88.50 106 LYS A C 1
ATOM 878 O O . LYS A 1 106 ? -5.590 -2.389 18.596 1.00 88.50 106 LYS A O 1
ATOM 883 N N . SER A 1 107 ? -4.259 -0.680 17.996 1.00 90.12 107 SER A N 1
ATOM 884 C CA . SER A 1 107 ? -4.337 0.049 19.262 1.00 90.12 107 SER A CA 1
ATOM 885 C C . SER A 1 107 ? -5.465 1.081 19.280 1.00 90.12 107 SER A C 1
ATOM 887 O O . SER A 1 107 ? -5.571 1.837 20.249 1.00 90.12 107 SER A O 1
ATOM 889 N N . ASP A 1 108 ? -6.312 1.106 18.247 1.00 86.81 108 ASP A N 1
ATOM 890 C CA . ASP A 1 108 ? -7.476 1.979 18.192 1.00 86.81 108 ASP A CA 1
ATOM 891 C C . ASP A 1 108 ? -8.423 1.722 19.376 1.00 86.81 108 ASP A C 1
ATOM 893 O O . ASP A 1 108 ? -8.692 0.580 19.758 1.00 86.81 108 ASP A O 1
ATOM 897 N N . GLY A 1 109 ? -8.842 2.804 20.032 1.00 85.56 109 GLY A N 1
ATOM 898 C CA . GLY A 1 109 ? -9.571 2.773 21.304 1.00 85.56 109 GLY A CA 1
ATOM 899 C C . GLY A 1 109 ? -8.734 2.479 22.563 1.00 85.56 109 GLY A C 1
ATOM 900 O O . GLY A 1 109 ? -9.284 2.529 23.660 1.00 85.56 109 GLY A O 1
ATOM 901 N N . LYS A 1 110 ? -7.424 2.194 22.451 1.00 89.75 110 LYS A N 1
ATOM 902 C CA . LYS A 1 110 ? -6.511 2.005 23.605 1.00 89.75 110 LYS A CA 1
ATOM 903 C C . LYS A 1 110 ? -5.549 3.168 23.809 1.00 89.75 110 LYS A C 1
ATOM 905 O O . LYS A 1 110 ? -5.310 3.571 24.942 1.00 89.75 110 LYS A O 1
ATOM 910 N N . ILE A 1 111 ? -4.968 3.673 22.722 1.00 92.69 111 ILE A N 1
ATOM 911 C CA . ILE A 1 111 ? -4.050 4.817 22.742 1.00 92.69 111 ILE A CA 1
ATOM 912 C C . ILE A 1 111 ? -4.830 6.049 22.253 1.00 92.69 111 ILE A C 1
ATOM 914 O O . ILE A 1 111 ? -5.522 5.955 21.233 1.00 92.69 111 ILE A O 1
ATOM 918 N N . PRO A 1 112 ? -4.752 7.204 22.941 1.00 92.31 112 PRO A N 1
ATOM 919 C CA . PRO A 1 112 ? -5.412 8.417 22.471 1.00 92.31 112 PRO A CA 1
ATOM 920 C C . PRO A 1 112 ? -4.900 8.787 21.072 1.00 92.31 112 PRO A C 1
ATOM 922 O O . PRO A 1 112 ? -3.697 8.782 20.824 1.00 92.31 112 PRO A O 1
ATOM 925 N N . PHE A 1 113 ? -5.824 9.092 20.156 1.00 93.00 113 PHE A N 1
ATOM 926 C CA . PHE A 1 113 ? -5.538 9.436 18.754 1.00 93.00 113 PHE A CA 1
ATOM 927 C C . PHE A 1 113 ? -4.860 8.337 17.915 1.00 93.00 113 PHE A C 1
ATOM 929 O O . PHE A 1 113 ? -4.363 8.630 16.828 1.00 93.00 113 PHE A O 1
ATOM 936 N N . ALA A 1 114 ? -4.874 7.071 18.352 1.00 94.25 114 ALA A N 1
ATOM 937 C CA . ALA A 1 114 ? -4.272 5.958 17.608 1.00 94.25 114 ALA A CA 1
ATOM 938 C C . ALA A 1 114 ? -4.752 5.871 16.151 1.00 94.25 114 ALA A C 1
ATOM 940 O O . ALA A 1 114 ? -3.938 5.685 15.250 1.00 94.25 114 ALA A O 1
ATOM 941 N N . HIS A 1 115 ? -6.050 6.076 15.915 1.00 92.12 115 HIS A N 1
ATOM 942 C CA . HIS A 1 115 ? -6.631 6.086 14.574 1.00 92.12 115 HIS A CA 1
ATOM 943 C C . HIS A 1 115 ? -6.040 7.186 13.675 1.00 92.12 115 HIS A C 1
ATOM 945 O O . HIS A 1 115 ? -5.705 6.945 12.518 1.00 92.12 115 HIS A O 1
ATOM 951 N N . ALA A 1 116 ? -5.856 8.398 14.208 1.00 95.12 116 ALA A N 1
ATOM 952 C CA . ALA A 1 116 ? -5.260 9.503 13.458 1.00 95.12 116 ALA A CA 1
ATOM 953 C C . ALA A 1 116 ? -3.772 9.248 13.172 1.00 95.12 116 ALA A C 1
ATOM 955 O O . ALA A 1 116 ? -3.304 9.482 12.060 1.00 95.12 116 ALA A O 1
ATOM 956 N N . ILE A 1 117 ? -3.038 8.715 14.155 1.00 96.25 117 ILE A N 1
ATOM 957 C CA . ILE A 1 117 ? -1.633 8.327 13.987 1.00 96.25 117 ILE A CA 1
ATOM 958 C C . ILE A 1 117 ? -1.512 7.242 12.911 1.00 96.25 117 ILE A C 1
ATOM 960 O O . ILE A 1 117 ? -0.654 7.348 12.039 1.00 96.25 117 ILE A O 1
ATOM 964 N N . TRP A 1 118 ? -2.398 6.242 12.914 1.00 95.50 118 TRP A N 1
ATOM 965 C CA . TRP A 1 118 ? -2.468 5.220 11.868 1.00 95.50 118 TRP A CA 1
ATOM 966 C C . TRP A 1 118 ? -2.571 5.834 10.469 1.00 95.50 118 TRP A C 1
ATOM 968 O O . TRP A 1 118 ? -1.751 5.512 9.609 1.00 95.50 118 TRP A O 1
ATOM 978 N N . HIS A 1 119 ? -3.500 6.771 10.258 1.00 95.62 119 HIS A N 1
ATOM 979 C CA . HIS A 1 119 ? -3.647 7.451 8.967 1.00 95.62 119 HIS A CA 1
ATOM 980 C C . HIS A 1 119 ? -2.395 8.223 8.550 1.00 95.62 119 HIS A C 1
ATOM 982 O O . HIS A 1 119 ? -2.048 8.212 7.372 1.00 95.62 119 HIS A O 1
ATOM 988 N N . LEU A 1 120 ? -1.666 8.836 9.490 1.00 97.38 120 LEU A N 1
ATOM 989 C CA . LEU A 1 120 ? -0.386 9.484 9.180 1.00 97.38 120 LEU A CA 1
ATOM 990 C C . LEU A 1 120 ? 0.647 8.472 8.665 1.00 97.38 120 LEU A C 1
ATOM 992 O O . LEU A 1 120 ? 1.280 8.722 7.641 1.00 97.38 120 LEU A O 1
ATOM 996 N N . PHE A 1 121 ? 0.789 7.314 9.317 1.00 97.25 121 PHE A N 1
ATOM 997 C CA . PHE A 1 121 ? 1.683 6.247 8.847 1.00 97.25 121 PHE A CA 1
ATOM 998 C C . PHE A 1 121 ? 1.289 5.737 7.455 1.00 97.25 121 PHE A C 1
ATOM 1000 O O . PHE A 1 121 ? 2.155 5.579 6.594 1.00 97.25 121 PHE A O 1
ATOM 1007 N N . VAL A 1 122 ? -0.008 5.529 7.210 1.00 95.94 122 VAL A N 1
ATOM 1008 C CA . VAL A 1 122 ? -0.523 5.115 5.895 1.00 95.94 122 VAL A CA 1
ATOM 1009 C C . VAL A 1 122 ? -0.236 6.179 4.833 1.00 95.94 122 VAL A C 1
ATOM 1011 O O . VAL A 1 122 ? 0.214 5.836 3.740 1.00 95.94 122 VAL A O 1
ATOM 1014 N N . ALA A 1 123 ? -0.430 7.460 5.152 1.00 97.31 123 ALA A N 1
ATOM 1015 C CA . ALA A 1 123 ? -0.159 8.570 4.246 1.00 97.31 123 ALA A CA 1
ATOM 1016 C C . ALA A 1 123 ? 1.335 8.688 3.904 1.00 97.31 123 ALA A C 1
ATOM 1018 O O . ALA A 1 123 ? 1.677 8.822 2.730 1.00 97.31 123 ALA A O 1
ATOM 1019 N N . PHE A 1 124 ? 2.234 8.571 4.888 1.00 97.62 124 PHE A N 1
ATOM 1020 C CA . PHE A 1 124 ? 3.679 8.545 4.637 1.00 97.62 124 PHE A CA 1
ATOM 1021 C C . PHE A 1 124 ? 4.099 7.326 3.807 1.00 97.62 124 PHE A C 1
ATOM 1023 O O . PHE A 1 124 ? 4.874 7.471 2.858 1.00 97.62 124 PHE A O 1
ATOM 1030 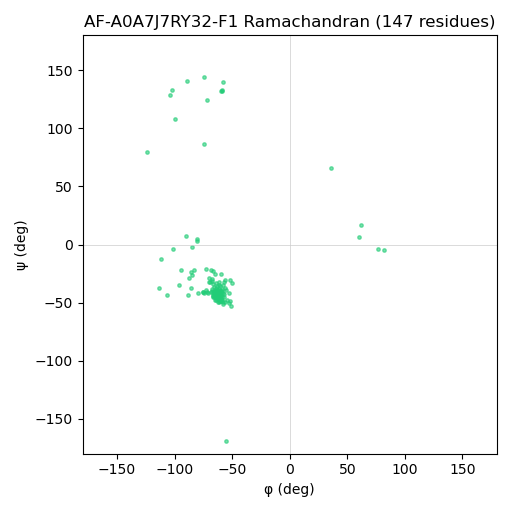N N . GLY A 1 125 ? 3.554 6.141 4.104 1.00 96.88 125 GLY A N 1
ATOM 1031 C CA . GLY A 1 125 ? 3.791 4.929 3.318 1.00 96.88 125 GLY A CA 1
ATOM 1032 C C . GLY A 1 125 ? 3.373 5.104 1.856 1.00 96.88 125 GLY A C 1
ATOM 1033 O O . GLY A 1 125 ? 4.182 4.881 0.952 1.00 96.88 125 GLY A O 1
ATOM 1034 N N . ALA A 1 126 ? 2.156 5.609 1.622 1.00 96.50 126 ALA A N 1
ATOM 1035 C CA . ALA A 1 126 ? 1.647 5.881 0.276 1.00 96.50 126 ALA A CA 1
ATOM 1036 C C . ALA A 1 126 ? 2.436 6.967 -0.447 1.00 96.50 126 ALA A C 1
ATOM 1038 O O . ALA A 1 126 ? 2.751 6.796 -1.620 1.00 96.50 126 ALA A O 1
ATOM 1039 N N . GLY A 1 127 ? 2.781 8.062 0.231 1.00 97.19 127 GLY A N 1
ATOM 1040 C CA . GLY A 1 127 ? 3.601 9.123 -0.349 1.00 97.19 127 GLY A CA 1
ATOM 1041 C C . GLY A 1 127 ? 4.966 8.601 -0.799 1.00 97.19 127 GLY A C 1
ATOM 1042 O O . GLY A 1 127 ? 5.418 8.924 -1.896 1.00 97.19 127 GLY A O 1
ATOM 1043 N N . THR A 1 128 ? 5.580 7.722 -0.003 1.00 96.88 128 THR A N 1
ATOM 1044 C CA . THR A 1 128 ? 6.859 7.080 -0.343 1.00 96.88 128 THR A CA 1
ATOM 1045 C C . THR A 1 128 ? 6.714 6.139 -1.544 1.00 96.88 128 THR A C 1
ATOM 1047 O O . THR A 1 128 ? 7.523 6.193 -2.471 1.00 96.88 128 THR A O 1
ATOM 1050 N N . HIS A 1 129 ? 5.659 5.316 -1.585 1.00 95.38 129 HIS A N 1
ATOM 1051 C CA . HIS A 1 129 ? 5.375 4.438 -2.731 1.00 95.38 129 HIS A CA 1
ATOM 1052 C C . HIS A 1 129 ? 5.090 5.238 -4.003 1.00 95.38 129 HIS A C 1
ATOM 1054 O O . HIS A 1 129 ? 5.633 4.928 -5.062 1.00 95.38 129 HIS A O 1
ATOM 1060 N N . TYR A 1 130 ? 4.292 6.300 -3.901 1.00 95.06 130 TYR A N 1
ATOM 1061 C CA . TYR A 1 130 ? 4.001 7.206 -5.007 1.00 95.06 130 TYR A CA 1
ATOM 1062 C C . TYR A 1 130 ? 5.270 7.877 -5.541 1.00 95.06 130 TYR A C 1
ATOM 1064 O O . TYR A 1 130 ? 5.490 7.891 -6.752 1.00 95.06 130 TYR A O 1
ATOM 1072 N N . TYR A 1 131 ? 6.132 8.381 -4.653 1.00 95.00 131 TYR A N 1
ATOM 1073 C CA . TYR A 1 131 ? 7.418 8.959 -5.037 1.00 95.00 131 TYR A CA 1
ATOM 1074 C C . TYR A 1 131 ? 8.275 7.955 -5.818 1.00 95.00 131 TYR A C 1
ATOM 1076 O O . TYR A 1 131 ? 8.803 8.292 -6.879 1.00 95.00 131 TYR A O 1
ATOM 1084 N N . ALA A 1 132 ? 8.351 6.706 -5.350 1.00 93.88 132 ALA A N 1
ATOM 1085 C CA . ALA A 1 132 ? 9.073 5.645 -6.042 1.00 93.88 132 ALA A CA 1
ATOM 1086 C C . ALA A 1 132 ? 8.489 5.369 -7.439 1.00 93.88 132 ALA A C 1
ATOM 1088 O O . ALA A 1 132 ? 9.228 5.261 -8.418 1.00 93.88 132 ALA A O 1
ATOM 1089 N N . ILE A 1 133 ? 7.160 5.327 -7.558 1.00 93.00 133 ILE A N 1
ATOM 1090 C CA . ILE A 1 133 ? 6.475 5.133 -8.840 1.00 93.00 133 ILE A CA 1
ATOM 1091 C C . ILE A 1 133 ? 6.796 6.264 -9.819 1.00 93.00 133 ILE A C 1
ATOM 1093 O O . ILE A 1 133 ? 7.189 6.022 -10.963 1.00 93.00 133 ILE A O 1
ATOM 1097 N N . TRP A 1 134 ? 6.666 7.507 -9.366 1.00 91.81 134 TRP A N 1
ATOM 1098 C CA . TRP A 1 134 ? 6.956 8.682 -10.176 1.00 91.81 134 TRP A CA 1
ATOM 1099 C C . TRP A 1 134 ? 8.417 8.707 -10.643 1.00 91.81 134 TRP A C 1
ATOM 1101 O O . TRP A 1 134 ? 8.683 8.933 -11.824 1.00 91.81 134 TRP A O 1
ATOM 1111 N N . ARG A 1 135 ? 9.360 8.421 -9.737 1.00 90.00 135 ARG A N 1
ATOM 1112 C CA . ARG A 1 135 ? 10.800 8.507 -9.997 1.00 90.00 135 ARG A CA 1
ATOM 1113 C C . ARG A 1 135 ? 11.345 7.367 -10.859 1.00 90.00 135 ARG A C 1
ATOM 1115 O O . ARG A 1 135 ? 12.183 7.646 -11.709 1.00 90.00 135 ARG A O 1
ATOM 1122 N N . TYR A 1 136 ? 10.905 6.128 -10.629 1.00 89.56 136 TYR A N 1
ATOM 1123 C CA . TYR A 1 136 ? 11.541 4.925 -11.193 1.00 89.56 136 TYR A CA 1
ATOM 1124 C C . TYR A 1 136 ? 10.702 4.180 -12.235 1.00 89.56 136 TYR A C 1
ATOM 1126 O O . TYR A 1 136 ? 11.230 3.288 -12.901 1.00 89.56 136 TYR A O 1
ATOM 1134 N N . LEU A 1 137 ? 9.408 4.497 -12.373 1.00 87.81 137 LEU A N 1
ATOM 1135 C CA . LEU A 1 137 ? 8.553 3.889 -13.401 1.00 87.81 137 LEU A CA 1
ATOM 1136 C C . LEU A 1 137 ? 8.083 4.882 -14.463 1.00 87.81 137 LEU A C 1
ATOM 1138 O O . LEU A 1 137 ? 8.011 4.507 -15.628 1.00 87.81 137 LEU A O 1
ATOM 1142 N N . TYR A 1 138 ? 7.767 6.126 -14.092 1.00 84.75 138 TYR A N 1
ATOM 1143 C CA . TYR A 1 138 ? 7.246 7.110 -15.051 1.00 84.75 138 TYR A CA 1
ATOM 1144 C C . TYR A 1 138 ? 8.296 8.054 -15.629 1.00 84.75 138 TYR A C 1
ATOM 1146 O O . TYR A 1 138 ? 8.167 8.463 -16.783 1.00 84.75 138 TYR A O 1
ATOM 1154 N N . LEU A 1 139 ? 9.303 8.454 -14.850 1.00 76.81 139 LEU A N 1
ATOM 1155 C CA . LEU A 1 139 ? 10.266 9.440 -15.321 1.00 76.81 139 LEU A CA 1
ATOM 1156 C C . LEU A 1 139 ? 11.199 8.826 -16.387 1.00 76.81 139 LEU A C 1
ATOM 1158 O O . LEU A 1 139 ? 11.878 7.841 -16.101 1.00 76.81 139 LEU A O 1
ATOM 1162 N N . PRO A 1 140 ? 11.295 9.412 -17.597 1.00 64.06 140 PRO A N 1
ATOM 1163 C CA . PRO A 1 140 ? 12.244 8.966 -18.610 1.00 64.06 140 PRO A CA 1
ATOM 1164 C C . PRO A 1 140 ? 13.682 9.028 -18.085 1.00 64.06 140 PRO A C 1
ATOM 1166 O O . PRO A 1 140 ? 14.079 10.013 -17.454 1.00 64.06 140 PRO A O 1
ATOM 1169 N N . SER A 1 141 ? 14.492 8.024 -18.420 1.00 62.16 141 SER A N 1
ATOM 1170 C CA . SER A 1 141 ? 15.902 7.910 -18.009 1.00 62.16 141 SER A CA 1
ATOM 1171 C C . SER A 1 141 ? 16.738 9.165 -18.319 1.00 62.16 141 SER A C 1
ATOM 1173 O O . SER A 1 141 ? 17.637 9.531 -17.561 1.00 62.16 141 SER A O 1
ATOM 1175 N N . THR A 1 142 ? 16.389 9.899 -19.381 1.00 60.84 142 THR A N 1
ATOM 1176 C CA . THR A 1 142 ? 17.019 11.172 -19.772 1.00 60.84 142 THR A CA 1
ATOM 1177 C C . THR A 1 142 ? 16.783 12.312 -18.774 1.00 60.84 142 THR A C 1
ATOM 1179 O O . THR A 1 142 ? 17.668 13.141 -18.564 1.00 60.84 142 THR A O 1
ATOM 1182 N N . LEU A 1 143 ? 15.621 12.354 -18.116 1.00 60.44 143 LEU A N 1
ATOM 1183 C CA . LEU A 1 143 ? 15.303 13.318 -17.057 1.00 60.44 143 LEU A CA 1
ATOM 1184 C C . LEU A 1 143 ? 15.797 12.837 -15.687 1.00 60.44 143 LEU A C 1
ATOM 1186 O O . LEU A 1 143 ? 16.090 13.653 -14.810 1.00 60.44 143 LEU A O 1
ATOM 1190 N N . GLN A 1 144 ? 15.968 11.523 -15.515 1.00 59.69 144 GLN A N 1
ATOM 1191 C CA . GLN A 1 144 ? 16.493 10.932 -14.288 1.00 59.69 144 GLN A CA 1
ATOM 1192 C C . GLN A 1 144 ? 17.913 11.436 -13.974 1.00 59.69 144 GLN A C 1
ATOM 1194 O O . GLN A 1 144 ? 18.180 11.845 -12.839 1.00 59.69 144 GLN A O 1
ATOM 1199 N N . ALA A 1 145 ? 18.767 11.528 -15.001 1.00 57.53 145 ALA A N 1
ATOM 1200 C CA . ALA A 1 145 ? 20.137 12.042 -14.919 1.00 57.53 145 ALA A CA 1
ATOM 1201 C C . ALA A 1 145 ? 20.236 13.548 -14.600 1.00 57.53 145 ALA A C 1
ATOM 1203 O O . ALA A 1 145 ? 21.262 14.001 -14.095 1.00 57.53 145 ALA A O 1
ATOM 1204 N N . LYS A 1 146 ? 19.186 14.330 -14.886 1.00 56.31 146 LYS A N 1
ATOM 1205 C CA . LYS A 1 146 ? 19.170 15.785 -14.660 1.00 56.31 146 LYS A CA 1
ATOM 1206 C C . LYS A 1 146 ? 18.719 16.166 -13.248 1.00 56.31 146 LYS A C 1
ATOM 1208 O O . LYS A 1 146 ? 19.139 17.196 -12.753 1.00 56.31 146 LYS A O 1
ATOM 1213 N N . VAL A 1 147 ? 17.883 15.338 -12.617 1.00 59.50 147 VAL A N 1
ATOM 1214 C CA . VAL A 1 147 ? 17.402 15.521 -11.230 1.00 59.50 147 VAL A CA 1
ATOM 1215 C C . VAL A 1 147 ? 18.402 14.985 -10.196 1.00 59.50 147 VAL A C 1
ATOM 1217 O O . VAL A 1 147 ? 18.359 15.372 -9.038 1.00 59.50 147 VAL A O 1
ATOM 1220 N N . SER A 1 148 ? 19.295 14.075 -10.601 1.00 55.53 148 SER A N 1
ATOM 1221 C CA . SER A 1 148 ? 20.339 13.517 -9.728 1.00 55.53 148 SER A CA 1
ATOM 1222 C C . SER A 1 148 ? 21.613 14.378 -9.651 1.00 55.53 148 SER A C 1
ATOM 1224 O O . SER A 1 148 ? 22.553 13.984 -8.962 1.00 55.53 148 SER A O 1
ATOM 1226 N N . LYS A 1 149 ? 21.668 15.493 -10.388 1.00 46.19 149 LYS A N 1
ATOM 1227 C CA . LYS A 1 149 ? 22.723 16.512 -10.327 1.00 46.19 149 LYS A CA 1
ATOM 1228 C C . LYS A 1 149 ? 22.177 17.746 -9.629 1.00 46.19 149 LYS A C 1
ATOM 1230 O O . LYS A 1 149 ? 22.967 18.370 -8.894 1.00 46.19 149 LYS A O 1
#

Organism: Rhinolophus ferrumequinum (NCBI:txid59479)

Solvent-accessible surface area (backbone atoms only — not comparable to full-atom values): 8141 Å² total; per-residue (Å²): 111,70,68,61,52,51,58,50,50,62,57,38,48,51,36,50,49,56,36,55,70,46,45,59,58,49,68,75,44,91,50,64,79,68,30,64,57,47,53,56,49,41,52,49,52,20,52,51,50,33,52,47,51,72,75,49,66,72,75,54,61,67,58,55,52,50,52,53,50,48,65,55,49,58,62,45,54,61,62,71,68,36,90,72,65,75,46,48,66,37,43,50,53,16,49,48,30,42,58,59,19,49,56,30,54,74,30,46,93,74,43,90,63,17,57,62,54,18,51,50,25,45,50,53,13,49,52,34,39,50,50,29,44,50,61,66,72,66,49,54,72,80,57,50,63,63,74,77,106

pLDDT: mean 87.45, std 9.76, range [46.19, 97.62]